Protein AF-A0AAD6FMH4-F1 (afdb_monomer_lite)

Secondary structure (DSSP, 8-state):
-HHHHHSSHHHHHHHHHHHHHTT-S-SSPPPP-SSTTHHHHHHHHHHHHTHHHHHHHHHTTT---GGGG-HHHHHHHHHHHHHHHHHHHHHHHHS-TT--HHHHHHHHHHHHHHHHHGGG-----------SS--S------

Sequence (142 aa):
IVNSIRAKALQHRLFKSLLDELDSVYGDLILHADVRWLSRGKVLQRFLDLLPEIISFLKSRNEEYEQLSDDTWLLDLGFLTDLTAKLNDLNRELQGKDRELGHMISAVEAFKGLLLDDAESPSLQDTGSLGLLQLRHCGPVA

Radius of gyration: 19.07 Å; chains: 1; bounding box: 44×45×44 Å

Foldseek 3Di:
DQCVQPVDPVSQVVLLVLCVVVVAPDSGQDDADDVHQLSVLVNLVVCLSCLVSVCVSCVVVVHDDVLSVDPVSVVVSVVVSVLSVLVNVLVVQVPDPPDDPVSNVVSVVVNVVVVVVVVPDPDPDDDDDPDPPPDPDDDDDD

pLDDT: mean 80.8, std 20.09, range [32.53, 97.75]

Structure (mmCIF, N/CA/C/O backbone):
data_AF-A0AAD6FMH4-F1
#
_entry.id   AF-A0AAD6FMH4-F1
#
loop_
_atom_site.group_PDB
_atom_site.id
_atom_site.type_symbol
_atom_site.label_atom_id
_atom_site.label_alt_id
_atom_site.label_comp_id
_atom_site.label_asym_id
_atom_site.label_entity_id
_atom_site.label_seq_id
_atom_site.pdbx_PDB_ins_code
_atom_site.Cartn_x
_atom_site.Cartn_y
_atom_site.Cartn_z
_atom_site.occupancy
_atom_site.B_iso_or_equiv
_atom_site.auth_seq_id
_atom_site.auth_comp_id
_atom_site.auth_asym_id
_atom_site.auth_atom_id
_atom_site.pdbx_PDB_model_num
ATOM 1 N N . ILE A 1 1 ? -1.418 -4.498 11.415 1.00 92.50 1 ILE A N 1
ATOM 2 C CA . ILE A 1 1 ? -2.736 -4.052 10.901 1.00 92.50 1 ILE A CA 1
ATOM 3 C C . ILE A 1 1 ? -3.280 -4.986 9.812 1.00 92.50 1 ILE A C 1
ATOM 5 O O . ILE A 1 1 ? -4.229 -5.701 10.091 1.00 92.50 1 ILE A O 1
ATOM 9 N N . VAL A 1 2 ? -2.677 -5.089 8.617 1.00 92.69 2 VAL A N 1
ATOM 10 C CA . VAL A 1 2 ? -3.226 -5.936 7.523 1.00 92.69 2 VAL A CA 1
ATOM 11 C C . VAL A 1 2 ? -3.526 -7.372 7.971 1.00 92.69 2 VAL A C 1
ATOM 13 O O . VAL A 1 2 ? -4.643 -7.848 7.798 1.00 92.69 2 VAL A O 1
ATOM 16 N N . ASN A 1 3 ? -2.576 -8.042 8.630 1.00 91.56 3 ASN A N 1
ATOM 17 C CA . ASN A 1 3 ? -2.784 -9.407 9.128 1.00 91.56 3 ASN A CA 1
ATOM 18 C C . ASN A 1 3 ? -3.889 -9.508 10.192 1.00 91.56 3 ASN A C 1
ATOM 20 O O . ASN A 1 3 ? -4.593 -10.511 10.216 1.00 91.56 3 ASN A O 1
ATOM 24 N N . SER A 1 4 ? -4.080 -8.505 11.060 1.00 92.12 4 SER A N 1
ATOM 25 C CA . SER A 1 4 ? -5.144 -8.564 12.078 1.00 92.12 4 SER A CA 1
ATOM 26 C C . SER A 1 4 ? -6.537 -8.447 11.460 1.00 92.12 4 SER A C 1
ATOM 28 O O . SER A 1 4 ? -7.477 -9.041 11.987 1.00 92.12 4 SER A O 1
ATOM 30 N N . ILE A 1 5 ? -6.647 -7.752 10.324 1.00 93.81 5 ILE A N 1
ATOM 31 C CA . ILE A 1 5 ? -7.869 -7.649 9.521 1.00 93.81 5 ILE A CA 1
ATOM 32 C C . ILE A 1 5 ? -8.064 -8.918 8.676 1.00 93.81 5 ILE A C 1
ATOM 34 O O . ILE A 1 5 ? -9.118 -9.542 8.725 1.00 93.81 5 ILE A O 1
ATOM 38 N N . ARG A 1 6 ? -7.037 -9.342 7.931 1.00 91.88 6 ARG A N 1
ATOM 39 C CA . ARG A 1 6 ? -7.124 -10.409 6.918 1.00 91.88 6 ARG A CA 1
ATOM 40 C C . ARG A 1 6 ? -7.061 -11.833 7.466 1.00 91.88 6 ARG A C 1
ATOM 42 O O . ARG A 1 6 ? -7.661 -12.720 6.875 1.00 91.88 6 ARG A O 1
ATOM 49 N N . ALA A 1 7 ? -6.336 -12.086 8.557 1.00 86.50 7 ALA A N 1
ATOM 50 C CA . ALA A 1 7 ? -6.164 -13.449 9.077 1.00 86.50 7 ALA A CA 1
ATOM 51 C C . ALA A 1 7 ? -7.363 -13.936 9.910 1.00 86.50 7 ALA A C 1
ATOM 53 O O . ALA A 1 7 ? -7.508 -15.133 10.146 1.00 86.50 7 ALA A O 1
ATOM 54 N N . LYS A 1 8 ? -8.228 -13.023 10.372 1.00 90.56 8 LYS A N 1
ATOM 55 C CA . LYS A 1 8 ? -9.406 -13.344 11.186 1.00 90.56 8 LYS A CA 1
ATOM 56 C C . LYS A 1 8 ? -10.665 -13.242 10.326 1.00 90.56 8 LYS A C 1
ATOM 58 O O . LYS A 1 8 ? -11.039 -12.145 9.931 1.00 90.56 8 LYS A O 1
ATOM 63 N N . ALA A 1 9 ? -11.359 -14.360 10.100 1.00 94.44 9 ALA A N 1
ATOM 64 C CA . ALA A 1 9 ? -12.498 -14.436 9.174 1.00 94.44 9 ALA A CA 1
ATOM 65 C C . ALA A 1 9 ? -13.602 -13.393 9.440 1.00 94.44 9 ALA A C 1
ATOM 67 O O . ALA A 1 9 ? -14.099 -12.772 8.505 1.00 94.44 9 ALA A O 1
ATOM 68 N N . LEU A 1 10 ? -13.967 -13.168 10.709 1.00 96.12 10 LEU A N 1
ATOM 69 C CA . LEU A 1 10 ? -14.955 -12.144 11.063 1.00 96.12 10 LEU A CA 1
ATOM 70 C C . LEU A 1 10 ? -14.459 -10.733 10.720 1.00 96.12 10 LEU A C 1
ATOM 72 O O . LEU A 1 10 ? -15.193 -9.965 10.114 1.00 96.12 10 LEU A O 1
ATOM 76 N N . GLN A 1 11 ? -13.212 -10.413 11.072 1.00 96.25 11 GLN A N 1
ATOM 77 C CA . GLN A 1 11 ? -12.632 -9.090 10.821 1.00 96.25 11 GLN A CA 1
ATOM 78 C C . GLN A 1 11 ? -12.523 -8.813 9.327 1.00 96.25 11 GLN A C 1
ATOM 80 O O . GLN A 1 11 ? -12.866 -7.729 8.874 1.00 96.25 11 GLN A O 1
ATOM 85 N N . HIS A 1 12 ? -12.124 -9.822 8.556 1.00 96.00 12 HIS A N 1
ATOM 86 C CA . HIS A 1 12 ? -12.042 -9.728 7.109 1.00 96.00 12 HIS A CA 1
ATOM 87 C C . HIS A 1 12 ? -13.413 -9.449 6.487 1.00 96.00 12 HIS A C 1
ATOM 89 O O . HIS A 1 12 ? -13.534 -8.533 5.679 1.00 96.00 12 HIS A O 1
ATOM 95 N N . ARG A 1 13 ? -14.459 -10.176 6.903 1.00 97.31 13 ARG A N 1
ATOM 96 C CA . ARG A 1 13 ? -15.830 -9.941 6.425 1.00 97.31 13 ARG A CA 1
ATOM 97 C C . ARG A 1 13 ? -16.339 -8.545 6.772 1.00 97.31 13 ARG A C 1
ATOM 99 O O . ARG A 1 13 ? -16.881 -7.888 5.895 1.00 97.31 13 ARG A O 1
ATOM 106 N N . LEU A 1 14 ? -16.151 -8.104 8.016 1.00 97.75 14 LEU A N 1
ATOM 107 C CA . LEU A 1 14 ? -16.582 -6.773 8.453 1.00 97.75 14 LEU A CA 1
ATOM 108 C C . LEU A 1 14 ? -15.853 -5.668 7.688 1.00 97.75 14 LEU A C 1
ATOM 110 O O . LEU A 1 14 ? -16.487 -4.719 7.245 1.00 97.75 14 LEU A O 1
ATOM 114 N N . PHE A 1 15 ? -14.543 -5.816 7.487 1.00 97.62 15 PHE A N 1
ATOM 115 C CA . PHE A 1 15 ? -13.771 -4.853 6.714 1.00 97.62 15 PHE A CA 1
ATOM 116 C C . PHE A 1 15 ? -14.243 -4.793 5.261 1.00 97.62 15 PHE A C 1
ATOM 118 O O . PHE A 1 15 ? -14.452 -3.708 4.744 1.00 97.62 15 PHE A O 1
ATOM 125 N N . LYS A 1 16 ? -14.488 -5.940 4.614 1.00 97.44 16 LYS A N 1
ATOM 126 C CA . LYS A 1 16 ? -15.052 -5.960 3.257 1.00 97.44 16 LYS A CA 1
ATOM 127 C C . LYS A 1 16 ? -16.404 -5.256 3.169 1.00 97.44 16 LYS A C 1
ATOM 129 O O . LYS A 1 16 ? -16.605 -4.478 2.252 1.00 97.44 16 LYS A O 1
ATOM 134 N N . SER A 1 17 ? -17.297 -5.495 4.129 1.00 97.31 17 SER A N 1
ATOM 135 C CA . SER A 1 17 ? -18.586 -4.799 4.168 1.00 97.31 17 SER A CA 1
ATOM 136 C C . SER A 1 17 ? -18.427 -3.285 4.312 1.00 97.31 17 SER A C 1
ATOM 138 O O . SER A 1 17 ? -19.171 -2.555 3.674 1.00 97.31 17 SER A O 1
ATOM 140 N N . LEU A 1 18 ? -17.440 -2.820 5.088 1.00 97.31 18 LEU A N 1
ATOM 141 C CA . LEU A 1 18 ? -17.113 -1.394 5.177 1.00 97.31 18 LEU A CA 1
ATOM 142 C C . LEU A 1 18 ? -16.612 -0.839 3.833 1.00 97.31 18 LEU A C 1
ATOM 144 O O . LEU A 1 18 ? -17.034 0.237 3.434 1.00 97.31 18 LEU A O 1
ATOM 148 N N . LEU A 1 19 ? -15.734 -1.565 3.132 1.00 97.50 19 LEU A N 1
ATOM 149 C CA . LEU A 1 19 ? -15.243 -1.147 1.810 1.00 97.50 19 LEU A CA 1
ATOM 150 C C . LEU A 1 19 ? -16.381 -1.040 0.787 1.00 97.50 19 LEU A C 1
ATOM 152 O O . LEU A 1 19 ? -16.412 -0.098 0.002 1.00 97.50 19 LEU A O 1
ATOM 156 N N . ASP A 1 20 ? -17.314 -1.995 0.809 1.00 96.75 20 ASP A N 1
ATOM 157 C CA . ASP A 1 20 ? -18.482 -1.992 -0.074 1.00 96.75 20 ASP A CA 1
ATOM 158 C C . ASP A 1 20 ? -19.434 -0.822 0.260 1.00 96.75 20 ASP A C 1
ATOM 160 O O . ASP A 1 20 ? -20.001 -0.211 -0.641 1.00 96.75 20 ASP A O 1
ATOM 164 N N . GLU A 1 21 ? -19.604 -0.486 1.545 1.00 96.50 21 GLU A N 1
ATOM 165 C CA . GLU A 1 21 ? -20.432 0.643 2.001 1.00 96.50 21 GLU A CA 1
ATOM 166 C C . GLU A 1 21 ? -19.844 2.004 1.602 1.00 96.50 21 GLU A C 1
ATOM 168 O O . GLU A 1 21 ? -20.588 2.924 1.263 1.00 96.50 21 GLU A O 1
ATOM 173 N N . LEU A 1 22 ? -1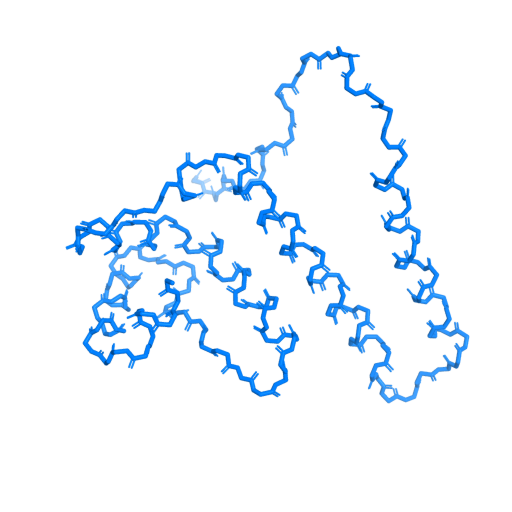8.516 2.129 1.632 1.00 94.75 22 LEU A N 1
ATOM 174 C CA . LEU A 1 22 ? -17.802 3.363 1.305 1.00 94.75 22 LEU A CA 1
ATOM 175 C C . LEU A 1 22 ? -17.482 3.517 -0.191 1.00 94.75 22 LEU A C 1
ATOM 177 O O . LEU A 1 22 ? -16.865 4.514 -0.560 1.00 94.75 22 LEU A O 1
ATOM 181 N N . ASP A 1 23 ? -17.890 2.561 -1.034 1.00 94.25 23 ASP A N 1
ATOM 182 C CA . ASP A 1 23 ? -17.526 2.487 -2.460 1.00 94.25 23 ASP A CA 1
ATOM 183 C C . ASP A 1 23 ? -16.005 2.634 -2.675 1.00 94.25 23 ASP A C 1
ATOM 185 O O . ASP A 1 23 ? -15.515 3.397 -3.511 1.00 94.25 23 ASP A O 1
ATOM 189 N N . SER A 1 24 ? -15.232 1.931 -1.842 1.00 94.81 24 SER A N 1
ATOM 190 C CA . SER A 1 24 ? -13.775 2.033 -1.816 1.00 94.81 24 SER A CA 1
ATOM 191 C C . SER A 1 24 ? -13.132 1.576 -3.125 1.00 94.81 24 SER A C 1
ATOM 193 O O . SER A 1 24 ? -13.581 0.642 -3.791 1.00 94.81 24 SER A O 1
ATOM 195 N N . VAL A 1 25 ? -11.961 2.148 -3.428 1.00 92.19 25 VAL A N 1
ATOM 196 C CA . VAL A 1 25 ? -11.175 1.840 -4.642 1.00 92.19 25 VAL A CA 1
ATOM 197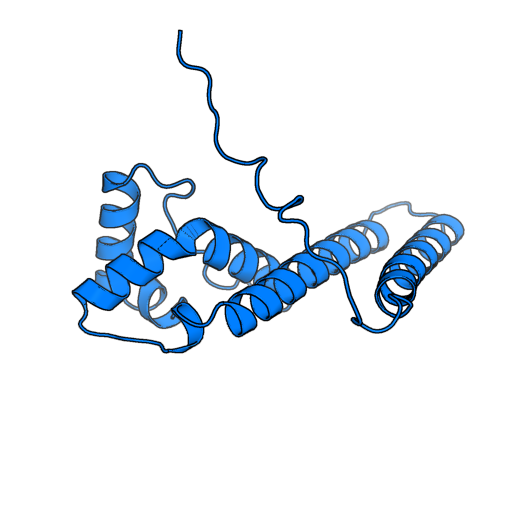 C C . VAL A 1 25 ? -10.864 0.342 -4.787 1.00 92.19 25 VAL A C 1
ATOM 199 O O . VAL A 1 25 ? -10.737 -0.177 -5.898 1.00 92.19 25 VAL A O 1
ATOM 202 N N . TYR A 1 26 ? -10.744 -0.374 -3.668 1.00 93.06 26 TYR A N 1
ATOM 203 C CA . TYR A 1 26 ? -10.594 -1.824 -3.653 1.00 93.06 26 TYR A CA 1
ATOM 204 C C . TYR A 1 26 ? -11.619 -2.458 -2.722 1.00 93.06 26 TYR A C 1
ATOM 206 O O . TYR A 1 26 ? -11.786 -2.010 -1.597 1.00 93.06 26 TYR A O 1
ATOM 214 N N . GLY A 1 27 ? -12.181 -3.596 -3.135 1.00 93.69 27 GLY A N 1
ATOM 215 C CA . GLY A 1 27 ? -13.076 -4.398 -2.290 1.00 93.69 27 GLY A CA 1
ATOM 216 C C . GLY A 1 27 ? -12.369 -5.341 -1.305 1.00 93.69 27 GLY A C 1
ATOM 217 O O . GLY A 1 27 ? -13.022 -6.186 -0.693 1.00 93.69 27 GLY A O 1
ATOM 218 N N . ASP A 1 28 ? -11.033 -5.303 -1.193 1.00 93.88 28 ASP A N 1
ATOM 219 C CA . ASP A 1 28 ? -10.297 -6.127 -0.223 1.00 93.88 28 ASP A CA 1
ATOM 220 C C . ASP A 1 28 ? -8.831 -5.703 -0.031 1.00 93.88 28 ASP A C 1
ATOM 222 O O . ASP A 1 28 ? -8.173 -5.229 -0.961 1.00 93.88 28 ASP A O 1
ATOM 226 N N . LEU A 1 29 ? -8.268 -6.018 1.139 1.00 92.56 29 LEU A N 1
ATOM 227 C CA . LEU A 1 29 ? -6.825 -5.978 1.382 1.00 92.56 29 LEU A CA 1
ATOM 228 C C . LEU A 1 29 ? -6.123 -7.195 0.769 1.00 92.56 29 LEU A C 1
ATOM 230 O O . LEU A 1 29 ? -6.649 -8.309 0.734 1.00 92.56 29 LEU A O 1
ATOM 234 N N . ILE A 1 30 ? -4.874 -7.006 0.345 1.00 88.94 30 ILE A N 1
ATOM 235 C CA . ILE A 1 30 ? -4.012 -8.119 -0.066 1.00 88.94 30 ILE A CA 1
ATOM 236 C C . ILE A 1 30 ? -3.401 -8.748 1.187 1.00 88.94 30 ILE A C 1
ATOM 238 O O . ILE A 1 30 ? -2.804 -8.058 2.011 1.00 88.94 30 ILE A O 1
ATOM 242 N N . LEU A 1 31 ? -3.508 -10.072 1.308 1.00 81.50 31 LEU A N 1
ATOM 243 C CA . LEU A 1 31 ? -2.635 -10.851 2.186 1.00 81.50 31 LEU A CA 1
ATOM 244 C C . LEU A 1 31 ? -1.435 -11.326 1.360 1.00 81.50 31 LEU A C 1
ATOM 246 O O . LEU A 1 31 ? -1.600 -11.655 0.186 1.00 81.50 31 LEU A O 1
ATOM 250 N N . HIS A 1 32 ? -0.239 -11.330 1.947 1.00 69.56 32 HIS A N 1
ATOM 251 C CA . HIS A 1 32 ? 0.990 -11.703 1.243 1.00 69.56 32 HIS A CA 1
ATOM 252 C C . HIS A 1 32 ? 0.851 -13.030 0.472 1.00 69.56 32 HIS A C 1
ATOM 254 O O . HIS A 1 32 ? 0.339 -14.008 1.009 1.00 69.56 32 HIS A O 1
ATOM 260 N N . ALA A 1 33 ? 1.359 -13.057 -0.763 1.00 53.81 33 ALA A N 1
ATOM 261 C CA . ALA A 1 33 ? 1.578 -14.272 -1.549 1.00 53.81 33 ALA A CA 1
ATOM 262 C C . ALA A 1 33 ? 3.088 -14.514 -1.735 1.00 53.81 33 ALA A C 1
ATOM 264 O O . ALA A 1 33 ? 3.883 -13.568 -1.682 1.00 53.81 33 ALA A O 1
ATOM 265 N N . ASP A 1 34 ? 3.472 -15.771 -1.957 1.00 47.78 34 ASP A N 1
ATOM 266 C CA . ASP A 1 34 ? 4.813 -16.340 -1.722 1.00 47.78 34 ASP A CA 1
ATOM 267 C C . ASP A 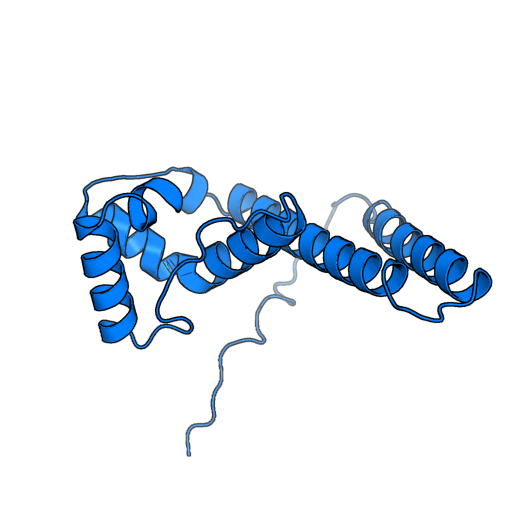1 34 ? 5.984 -15.833 -2.593 1.00 47.78 34 ASP A C 1
ATOM 269 O O . ASP A 1 34 ? 7.107 -16.320 -2.464 1.00 47.78 34 ASP A O 1
ATOM 273 N N . VAL A 1 35 ? 5.813 -14.774 -3.391 1.00 53.72 35 VAL A N 1
ATOM 274 C CA . VAL A 1 35 ? 6.949 -14.021 -3.961 1.00 53.72 35 VAL A CA 1
ATOM 275 C C . VAL A 1 35 ? 7.306 -12.885 -3.001 1.00 53.72 35 VAL A C 1
ATOM 277 O O . VAL A 1 35 ? 6.835 -11.752 -3.115 1.00 53.72 35 VAL A O 1
ATOM 280 N N . ARG A 1 36 ? 8.095 -13.251 -1.984 1.00 66.75 36 ARG A N 1
ATOM 281 C CA . ARG A 1 36 ? 8.147 -12.642 -0.641 1.00 66.75 36 ARG A CA 1
ATOM 282 C C . ARG A 1 36 ? 8.407 -11.132 -0.549 1.00 66.75 36 ARG A C 1
ATOM 284 O O . ARG A 1 36 ? 8.051 -10.570 0.482 1.00 66.75 36 ARG A O 1
ATOM 291 N N . TRP A 1 37 ? 8.999 -10.470 -1.543 1.00 70.50 37 TRP A N 1
ATOM 292 C CA . TRP A 1 37 ? 9.257 -9.021 -1.483 1.00 70.50 37 TRP A CA 1
ATOM 293 C C . TRP A 1 37 ? 8.402 -8.207 -2.469 1.00 70.50 37 TRP A C 1
ATOM 295 O O . TRP A 1 37 ? 7.855 -7.179 -2.079 1.00 70.50 37 TRP A O 1
ATOM 305 N N . LEU A 1 38 ? 8.157 -8.710 -3.685 1.00 68.25 38 LEU A N 1
ATOM 306 C CA . LEU A 1 38 ? 7.253 -8.074 -4.659 1.00 68.25 38 LEU A CA 1
ATOM 307 C C . LEU A 1 38 ? 5.811 -7.999 -4.155 1.00 68.25 38 LEU A C 1
ATOM 309 O O . LEU A 1 38 ? 5.102 -7.019 -4.384 1.00 68.25 38 LEU A O 1
ATOM 313 N N . SER A 1 39 ? 5.364 -9.034 -3.440 1.00 77.44 39 SER A N 1
ATOM 314 C CA . SER A 1 39 ? 4.035 -9.028 -2.835 1.00 77.44 39 SER A CA 1
ATOM 315 C C . SER A 1 39 ? 3.927 -8.027 -1.686 1.00 77.44 39 SER A C 1
ATOM 317 O O . SER A 1 39 ? 2.828 -7.557 -1.406 1.00 77.44 39 SER A O 1
ATOM 319 N N . ARG A 1 40 ? 5.044 -7.656 -1.045 1.00 81.75 40 ARG A N 1
ATOM 320 C CA . ARG A 1 40 ? 5.057 -6.648 0.025 1.00 81.75 40 ARG A CA 1
ATOM 321 C C . ARG A 1 40 ? 4.834 -5.245 -0.521 1.00 81.75 40 ARG A C 1
ATOM 323 O O . ARG A 1 40 ? 4.003 -4.552 0.044 1.00 81.75 40 ARG A O 1
ATOM 330 N N . GLY A 1 41 ? 5.461 -4.873 -1.640 1.00 88.06 41 GLY A N 1
ATOM 331 C CA . GLY A 1 41 ? 5.219 -3.568 -2.275 1.00 88.06 41 GLY A CA 1
ATOM 332 C C . GLY A 1 41 ? 3.747 -3.362 -2.654 1.00 88.06 41 GLY A C 1
ATOM 333 O O . GLY A 1 41 ? 3.150 -2.340 -2.337 1.00 88.06 41 GLY A O 1
ATOM 334 N N . LYS A 1 42 ? 3.095 -4.393 -3.211 1.00 88.19 42 LYS A N 1
ATOM 335 C CA . LYS A 1 42 ? 1.650 -4.341 -3.516 1.00 88.19 42 LYS A CA 1
ATOM 336 C C . LYS A 1 42 ? 0.767 -4.216 -2.272 1.00 88.19 42 LYS A C 1
ATOM 338 O O . LYS A 1 42 ? -0.291 -3.596 -2.338 1.00 88.19 42 LYS A O 1
ATOM 343 N N . VAL A 1 43 ? 1.173 -4.830 -1.159 1.00 91.00 43 VAL A N 1
ATOM 344 C CA . VAL A 1 43 ? 0.472 -4.689 0.125 1.00 91.00 43 VAL A CA 1
ATOM 345 C C . VAL A 1 43 ? 0.624 -3.270 0.663 1.00 91.00 43 VAL A C 1
ATOM 347 O O . VAL A 1 43 ? -0.369 -2.724 1.125 1.00 91.00 43 VAL A O 1
ATOM 350 N N . LEU A 1 44 ? 1.817 -2.672 0.570 1.00 92.56 44 LEU A N 1
ATOM 351 C CA . LEU A 1 44 ? 2.056 -1.285 0.983 1.00 92.56 44 LEU A CA 1
ATOM 352 C C . LEU A 1 44 ? 1.210 -0.305 0.166 1.00 92.56 44 LEU A C 1
ATOM 354 O O . LEU A 1 44 ? 0.473 0.482 0.751 1.00 92.56 44 LEU A O 1
ATOM 358 N N . GLN A 1 45 ? 1.209 -0.442 -1.165 1.00 93.38 45 GLN A N 1
ATOM 359 C CA . GLN A 1 45 ? 0.376 0.394 -2.033 1.00 93.38 45 GLN A CA 1
ATOM 360 C C . GLN A 1 45 ? -1.101 0.293 -1.657 1.00 93.38 45 GLN A C 1
ATOM 362 O O . GLN A 1 45 ? -1.757 1.303 -1.435 1.00 93.38 45 GLN A O 1
ATOM 367 N N . ARG A 1 46 ? -1.626 -0.931 -1.512 1.00 94.50 46 ARG A N 1
ATOM 368 C CA . ARG A 1 46 ? -3.038 -1.110 -1.152 1.00 94.50 46 ARG A CA 1
ATOM 369 C C . ARG A 1 46 ? -3.362 -0.629 0.259 1.00 94.50 46 ARG A C 1
ATOM 371 O O . ARG A 1 46 ? -4.495 -0.248 0.520 1.00 94.50 46 ARG A O 1
ATOM 378 N N . PHE A 1 47 ? -2.397 -0.694 1.169 1.00 95.31 47 PHE A N 1
ATOM 379 C CA . PHE A 1 47 ? -2.553 -0.169 2.516 1.00 95.31 47 PHE A CA 1
ATOM 380 C C . PHE A 1 47 ? -2.693 1.356 2.498 1.00 95.31 47 PHE A C 1
ATOM 382 O O . PHE A 1 47 ? -3.585 1.866 3.163 1.00 95.31 47 PHE A O 1
ATOM 389 N N . LEU A 1 48 ? -1.863 2.061 1.721 1.00 95.25 48 LEU A N 1
ATOM 390 C CA . LEU A 1 48 ? -1.964 3.514 1.557 1.00 95.25 48 LEU A CA 1
ATOM 391 C C . LEU A 1 48 ? -3.250 3.925 0.836 1.00 95.25 48 LEU A C 1
ATOM 393 O O . LEU A 1 48 ? -3.937 4.833 1.292 1.00 95.25 48 LEU A O 1
ATOM 397 N N . ASP A 1 49 ? -3.614 3.222 -0.238 1.00 95.31 49 ASP A N 1
ATOM 398 C CA . ASP A 1 49 ? -4.826 3.525 -1.005 1.00 95.31 49 ASP A CA 1
ATOM 399 C C . ASP A 1 49 ? -6.118 3.345 -0.178 1.00 95.31 49 ASP A C 1
ATOM 401 O O . ASP A 1 49 ? -7.120 3.985 -0.476 1.00 95.31 49 ASP A O 1
ATOM 405 N N . LEU A 1 50 ? -6.098 2.470 0.839 1.00 96.75 50 LEU A N 1
ATOM 406 C CA . LEU A 1 50 ? -7.214 2.209 1.763 1.00 96.75 50 LEU A CA 1
ATOM 407 C C . LEU A 1 50 ? -6.974 2.792 3.166 1.00 96.75 50 LEU A C 1
ATOM 409 O O . LEU A 1 50 ? -7.592 2.356 4.143 1.00 96.75 50 LEU A O 1
ATOM 413 N N . LEU A 1 51 ? -6.016 3.709 3.316 1.00 96.25 51 LEU A N 1
ATOM 414 C CA . LEU A 1 51 ? -5.629 4.241 4.622 1.00 96.25 51 LEU A CA 1
ATOM 415 C C . LEU A 1 51 ? -6.823 4.849 5.391 1.00 96.25 51 LEU A C 1
ATOM 417 O O . LEU A 1 51 ? -6.962 4.524 6.576 1.00 96.25 51 LEU A O 1
ATOM 421 N N . PRO A 1 52 ? -7.722 5.648 4.773 1.00 95.62 52 PRO A N 1
ATOM 422 C CA . PRO A 1 52 ? -8.893 6.193 5.464 1.00 95.62 52 PRO A CA 1
ATOM 423 C C . PRO A 1 52 ? -9.823 5.109 6.025 1.00 95.62 52 PRO A C 1
ATOM 425 O O . PRO A 1 52 ? -10.249 5.181 7.182 1.00 95.62 52 PRO A O 1
ATOM 428 N N . GLU A 1 53 ? -10.107 4.071 5.242 1.00 97.06 53 GLU A N 1
ATOM 429 C CA . GLU A 1 53 ? -10.983 2.965 5.627 1.00 97.06 53 GLU A CA 1
ATOM 430 C C . GLU A 1 53 ? -10.347 2.098 6.707 1.00 97.06 53 GLU A C 1
ATOM 432 O O . GLU A 1 53 ? -11.023 1.668 7.643 1.00 97.06 53 GLU A O 1
ATOM 437 N N . ILE A 1 54 ? -9.033 1.878 6.628 1.00 96.94 54 ILE A N 1
ATOM 438 C CA . ILE A 1 54 ? -8.273 1.184 7.667 1.00 96.94 54 ILE A CA 1
ATOM 439 C C . ILE A 1 54 ? -8.342 1.962 8.980 1.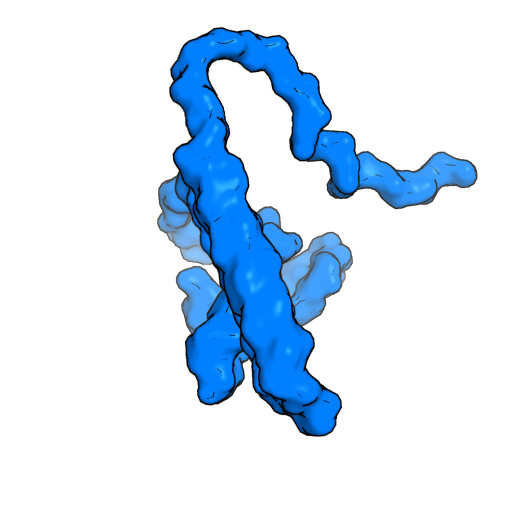00 96.94 54 ILE A C 1
ATOM 441 O O . ILE A 1 54 ? -8.644 1.366 10.012 1.00 96.94 54 ILE A O 1
ATOM 445 N N . ILE A 1 55 ? -8.108 3.277 8.960 1.00 96.50 55 ILE A N 1
ATOM 446 C CA . ILE A 1 55 ? -8.199 4.119 10.160 1.00 96.50 55 ILE A CA 1
ATOM 447 C C . ILE A 1 55 ? -9.615 4.057 10.746 1.00 96.50 55 ILE A C 1
ATOM 449 O O . ILE A 1 55 ? -9.770 3.855 11.952 1.00 96.50 55 ILE A O 1
ATOM 453 N N . SER A 1 56 ? -10.647 4.175 9.906 1.00 95.56 56 SER A N 1
ATOM 454 C CA . SER A 1 56 ? -12.051 4.066 10.323 1.00 95.56 56 SER A CA 1
ATOM 455 C C . SER A 1 56 ? -12.353 2.714 10.987 1.00 95.56 56 SER A C 1
ATOM 457 O O . SER A 1 56 ? -12.901 2.654 12.091 1.00 95.56 56 SER A O 1
ATOM 459 N N . PHE A 1 57 ? -11.902 1.617 10.375 1.00 96.88 57 PHE A N 1
ATOM 460 C CA . PHE A 1 57 ? -12.109 0.264 10.888 1.00 96.88 57 PHE A CA 1
ATOM 461 C C . PHE A 1 57 ? -11.370 -0.017 12.203 1.00 96.88 57 PHE A C 1
ATOM 463 O O . PHE A 1 57 ? -11.843 -0.777 13.049 1.00 96.88 57 PHE A O 1
ATOM 470 N N . LEU A 1 58 ? -10.186 0.565 12.399 1.00 96.94 58 LEU A N 1
ATOM 471 C CA . LEU A 1 58 ? -9.445 0.422 13.654 1.00 96.94 58 LEU A CA 1
ATOM 472 C C . LEU A 1 58 ? -10.114 1.221 14.778 1.00 96.94 58 LEU A C 1
ATOM 474 O O . LEU A 1 58 ? -10.292 0.687 15.874 1.00 96.94 58 LEU A O 1
ATOM 478 N N . LYS A 1 59 ? -10.617 2.426 14.479 1.00 95.56 59 LYS A N 1
ATOM 479 C CA . LYS A 1 59 ? -11.423 3.219 15.420 1.00 95.56 59 LYS A CA 1
ATOM 480 C C . LYS A 1 59 ? -12.681 2.476 15.868 1.00 95.56 59 LYS A C 1
ATOM 482 O O . LYS A 1 59 ? -12.962 2.440 17.062 1.00 95.56 59 LYS A O 1
ATOM 487 N N . SER A 1 60 ? -13.393 1.795 14.962 1.00 95.31 60 SER A N 1
ATOM 488 C CA . SER A 1 60 ? -14.571 0.987 15.335 1.00 95.31 60 SER A CA 1
ATOM 489 C C . SER A 1 60 ? -14.234 -0.212 16.235 1.00 95.31 60 SER A C 1
ATOM 491 O O . SER A 1 60 ? -15.121 -0.799 16.850 1.00 95.31 60 SER A O 1
ATOM 493 N N . ARG A 1 61 ? -12.954 -0.594 16.308 1.00 94.62 61 ARG A N 1
ATOM 494 C CA . ARG A 1 61 ? -12.415 -1.640 17.190 1.00 94.62 61 ARG A CA 1
ATOM 495 C C . ARG A 1 61 ? -11.744 -1.077 18.443 1.00 94.62 61 ARG A C 1
ATOM 497 O O . ARG A 1 61 ? -11.203 -1.859 19.220 1.00 94.62 61 ARG A O 1
ATOM 504 N N . ASN A 1 62 ? -11.784 0.242 18.636 1.00 95.50 62 ASN A N 1
ATOM 505 C CA . ASN A 1 62 ? -11.089 0.943 19.712 1.00 95.50 62 ASN A CA 1
ATOM 506 C C . ASN A 1 62 ? -9.570 0.654 19.717 1.00 95.50 62 ASN A C 1
ATOM 508 O O . ASN A 1 62 ? -8.950 0.522 20.773 1.00 95.50 62 ASN A O 1
ATOM 512 N N . GLU A 1 63 ? -8.988 0.504 18.523 1.00 95.25 63 GLU A N 1
ATOM 513 C CA . GLU A 1 63 ? -7.554 0.338 18.293 1.00 95.25 63 GLU A CA 1
ATOM 514 C C . GLU A 1 63 ? -6.993 1.624 17.682 1.00 95.25 63 GLU A C 1
ATOM 516 O O . GLU A 1 63 ? -7.463 2.079 16.639 1.00 95.25 63 GLU A O 1
ATOM 521 N N . GLU A 1 64 ? -5.959 2.184 18.305 1.00 91.38 64 GLU A N 1
ATOM 522 C CA . GLU A 1 64 ? -5.279 3.386 17.827 1.00 91.38 64 GLU A CA 1
ATOM 523 C C . GLU A 1 64 ? -3.801 3.098 17.568 1.00 91.38 64 GLU A C 1
ATOM 525 O O . GLU A 1 64 ? -3.155 2.331 18.284 1.00 91.38 64 GLU A O 1
ATOM 530 N N . TYR A 1 65 ? -3.282 3.711 16.508 1.00 94.50 65 TYR A N 1
ATOM 531 C CA . TYR A 1 65 ? -1.889 3.620 16.095 1.00 94.50 65 TYR A CA 1
ATOM 532 C C . TYR A 1 65 ? -1.411 5.037 15.806 1.00 94.50 65 TYR A C 1
ATOM 534 O O . TYR A 1 65 ? -1.857 5.641 14.832 1.00 94.50 65 TYR A O 1
ATOM 542 N N . GLU A 1 66 ? -0.515 5.557 16.643 1.00 94.12 66 GLU A N 1
ATOM 543 C CA . GLU A 1 66 ? 0.005 6.929 16.531 1.00 94.12 66 GLU A CA 1
ATOM 544 C C . GLU A 1 66 ? 0.612 7.198 15.148 1.00 94.12 66 GLU A C 1
ATOM 546 O O . GLU A 1 66 ? 0.406 8.263 14.578 1.00 94.12 66 GLU A O 1
ATOM 551 N N . GLN A 1 67 ? 1.252 6.186 14.555 1.00 95.06 67 GLN A N 1
ATOM 552 C CA . GLN A 1 67 ? 1.857 6.253 13.223 1.00 95.06 67 GLN A CA 1
ATOM 553 C C . GLN A 1 67 ? 0.859 6.599 12.112 1.00 95.06 67 GLN A C 1
ATOM 555 O O . GLN A 1 67 ? 1.239 7.190 11.110 1.00 95.06 67 GLN A O 1
ATOM 560 N N . LEU A 1 68 ? -0.417 6.226 12.263 1.00 94.88 68 LEU A N 1
ATOM 561 C CA . LEU A 1 68 ? -1.447 6.520 11.259 1.00 94.88 68 LEU A CA 1
ATOM 562 C C . LEU A 1 68 ? -1.974 7.960 11.349 1.00 94.88 68 LEU A C 1
ATOM 564 O O . LEU A 1 68 ? -2.797 8.350 10.524 1.00 94.88 68 LEU A O 1
ATOM 568 N N . SER A 1 69 ? -1.512 8.718 12.344 1.00 92.69 69 SER A N 1
ATOM 569 C CA . SER A 1 69 ? -1.794 10.142 12.540 1.00 92.69 69 SER A CA 1
ATOM 570 C C . SER A 1 69 ? -0.530 11.007 12.427 1.00 92.69 69 SER A C 1
ATOM 572 O O . SER A 1 69 ? -0.617 12.220 12.588 1.00 92.69 69 SER A O 1
ATOM 574 N N . ASP A 1 70 ? 0.638 10.395 12.205 1.00 96.50 70 ASP A N 1
ATOM 575 C CA . ASP A 1 70 ? 1.922 11.080 12.060 1.00 96.50 70 ASP A CA 1
ATOM 576 C C . ASP A 1 70 ? 2.240 11.269 10.574 1.00 96.50 70 ASP A C 1
ATOM 578 O O . ASP A 1 70 ? 2.611 10.325 9.872 1.00 96.50 70 ASP A O 1
ATOM 582 N N . ASP A 1 71 ? 2.117 12.509 10.105 1.00 94.94 71 ASP A N 1
ATOM 583 C CA . ASP A 1 71 ? 2.381 12.875 8.713 1.00 94.94 71 ASP A CA 1
ATOM 584 C C . ASP A 1 71 ? 3.812 12.535 8.275 1.00 94.94 71 ASP A C 1
ATOM 586 O O . ASP A 1 71 ? 4.018 12.128 7.134 1.00 94.94 71 ASP A O 1
ATOM 590 N N . THR A 1 72 ? 4.802 12.643 9.166 1.00 96.25 72 THR A N 1
ATOM 591 C CA . THR A 1 72 ? 6.199 12.314 8.832 1.00 96.25 72 THR A CA 1
ATOM 592 C C . THR A 1 72 ? 6.339 10.816 8.596 1.00 96.25 72 THR A C 1
ATOM 594 O O . THR A 1 72 ? 6.917 10.387 7.599 1.00 96.25 72 THR A O 1
ATOM 597 N N . TRP A 1 73 ? 5.735 10.007 9.466 1.00 96.56 73 TRP A N 1
ATOM 598 C CA . TRP A 1 73 ? 5.739 8.558 9.301 1.00 96.56 73 TRP A CA 1
ATOM 599 C C . TRP A 1 73 ? 4.983 8.116 8.040 1.00 96.56 73 TRP A C 1
ATOM 601 O O . TRP A 1 73 ? 5.415 7.199 7.337 1.00 96.56 73 TRP A O 1
ATOM 611 N N . LEU A 1 74 ? 3.862 8.771 7.723 1.00 95.44 74 LEU A N 1
ATOM 612 C CA . LEU A 1 74 ? 3.100 8.503 6.502 1.00 95.44 74 LEU A CA 1
ATOM 613 C C . LEU A 1 74 ? 3.878 8.890 5.238 1.00 95.44 74 LEU A C 1
ATOM 615 O O . LEU A 1 74 ? 3.800 8.165 4.244 1.00 95.44 74 LEU A O 1
ATOM 619 N N . LEU A 1 75 ? 4.658 9.974 5.278 1.00 94.88 75 LEU A N 1
ATOM 620 C CA . LEU A 1 75 ? 5.571 10.347 4.196 1.00 94.88 75 LEU A CA 1
ATOM 621 C C . LEU A 1 75 ? 6.663 9.291 3.997 1.00 94.88 75 LEU A C 1
ATOM 623 O O . LEU A 1 75 ? 6.865 8.844 2.868 1.00 94.88 75 LEU A O 1
ATOM 627 N N . ASP A 1 76 ? 7.298 8.823 5.074 1.00 95.38 76 ASP A N 1
ATOM 628 C CA . ASP A 1 76 ? 8.299 7.749 5.008 1.00 95.38 76 ASP A CA 1
ATOM 629 C C . ASP A 1 76 ? 7.703 6.448 4.444 1.00 95.38 76 ASP A C 1
ATOM 631 O O . ASP A 1 76 ? 8.324 5.754 3.630 1.00 95.38 76 ASP A O 1
ATOM 635 N N . LEU A 1 77 ? 6.470 6.112 4.839 1.00 93.81 77 LEU A N 1
ATOM 636 C CA . LEU A 1 77 ? 5.739 4.966 4.300 1.00 93.81 77 LEU A CA 1
ATOM 637 C C . LEU A 1 77 ? 5.425 5.140 2.805 1.00 93.81 77 LEU A C 1
ATOM 639 O O . LEU A 1 77 ? 5.539 4.175 2.043 1.00 93.81 77 LEU A O 1
ATOM 643 N N . GLY A 1 78 ? 5.035 6.346 2.388 1.00 94.12 78 GLY A N 1
ATOM 644 C CA . GLY A 1 78 ? 4.821 6.715 0.988 1.00 94.12 78 GLY A CA 1
ATOM 645 C C . GLY A 1 78 ? 6.087 6.520 0.162 1.00 94.12 78 GLY A C 1
ATOM 646 O O . GLY A 1 78 ? 6.081 5.746 -0.795 1.00 94.12 78 GLY A O 1
ATOM 647 N N . PHE A 1 79 ? 7.197 7.101 0.615 1.00 92.12 79 PHE A N 1
ATOM 648 C CA . PHE A 1 79 ? 8.509 6.944 -0.009 1.00 92.12 79 PHE A CA 1
ATOM 649 C C . PHE A 1 79 ? 8.917 5.471 -0.138 1.00 92.12 79 PHE A C 1
ATOM 651 O O . PHE A 1 79 ? 9.308 5.011 -1.213 1.00 92.12 79 PHE A O 1
ATOM 658 N N . LEU A 1 80 ? 8.771 4.688 0.936 1.00 91.81 80 LEU A N 1
ATOM 659 C CA . LEU A 1 80 ? 9.055 3.254 0.902 1.00 91.81 80 LEU A CA 1
ATOM 660 C C . LEU A 1 80 ? 8.175 2.527 -0.124 1.00 91.81 80 LEU A C 1
ATOM 662 O O . LEU A 1 80 ? 8.645 1.627 -0.825 1.00 91.81 80 LEU A O 1
ATOM 666 N N . THR A 1 81 ? 6.901 2.899 -0.216 1.00 92.19 81 THR A N 1
ATOM 667 C CA . THR A 1 81 ? 5.960 2.305 -1.168 1.00 92.19 81 THR A CA 1
ATOM 668 C C . THR A 1 81 ? 6.395 2.583 -2.604 1.00 92.19 81 THR A C 1
ATOM 670 O O . THR A 1 81 ? 6.542 1.632 -3.377 1.00 92.19 81 THR A O 1
ATOM 673 N N . ASP A 1 82 ? 6.711 3.836 -2.928 1.00 91.00 82 ASP A N 1
ATOM 674 C CA . ASP A 1 82 ? 7.188 4.242 -4.252 1.00 91.00 82 ASP A CA 1
ATOM 675 C C . ASP A 1 82 ? 8.497 3.538 -4.624 1.00 91.00 82 ASP A C 1
ATOM 677 O O . ASP A 1 82 ? 8.619 2.958 -5.709 1.00 91.00 82 ASP A O 1
ATOM 681 N N . LEU A 1 83 ? 9.451 3.474 -3.691 1.00 90.31 83 LEU A N 1
ATOM 682 C CA . LEU A 1 83 ? 10.707 2.755 -3.884 1.00 90.31 83 LEU A CA 1
ATOM 683 C C . LEU A 1 83 ? 10.470 1.267 -4.175 1.00 90.31 83 LEU A C 1
ATOM 685 O O . LEU A 1 83 ? 11.063 0.696 -5.095 1.00 90.31 83 LEU A O 1
ATOM 689 N N . THR A 1 84 ? 9.579 0.613 -3.423 1.00 89.31 84 THR A N 1
ATOM 690 C CA . THR A 1 84 ? 9.258 -0.800 -3.667 1.00 89.31 84 THR A CA 1
ATOM 691 C C . THR A 1 84 ? 8.538 -1.027 -4.995 1.00 89.31 84 THR A C 1
ATOM 693 O O . THR A 1 84 ? 8.743 -2.076 -5.615 1.00 89.31 84 THR A O 1
ATOM 696 N N . ALA A 1 85 ? 7.747 -0.061 -5.472 1.00 88.38 85 ALA A N 1
ATOM 697 C CA . ALA A 1 85 ? 7.142 -0.108 -6.798 1.00 88.38 85 ALA A CA 1
ATOM 698 C C . ALA A 1 85 ? 8.216 -0.045 -7.895 1.00 88.38 85 ALA A C 1
ATOM 700 O O . ALA A 1 85 ? 8.244 -0.916 -8.766 1.00 88.38 85 ALA A O 1
ATOM 701 N N . LYS A 1 86 ? 9.170 0.888 -7.787 1.00 88.94 86 LYS A N 1
ATOM 702 C CA . LYS A 1 86 ? 10.299 1.009 -8.726 1.00 88.94 86 LYS A CA 1
ATOM 703 C C . LYS A 1 86 ? 11.188 -0.231 -8.743 1.00 88.94 86 LYS A C 1
ATOM 705 O O . LYS A 1 86 ? 11.568 -0.703 -9.812 1.00 88.94 86 LYS A O 1
ATOM 710 N N . LEU A 1 87 ? 11.467 -0.817 -7.579 1.00 88.50 87 LEU A N 1
ATOM 711 C CA . LEU A 1 87 ? 12.191 -2.088 -7.494 1.00 88.50 87 LEU A CA 1
ATOM 712 C C . LEU A 1 87 ? 11.426 -3.229 -8.177 1.00 88.50 87 LEU A C 1
ATOM 714 O O . LEU A 1 87 ? 12.033 -4.063 -8.847 1.00 88.50 87 LEU A O 1
ATOM 718 N N . ASN A 1 88 ? 10.100 -3.286 -8.023 1.00 87.25 88 ASN A N 1
ATOM 719 C CA . ASN A 1 88 ? 9.273 -4.282 -8.702 1.00 87.25 88 ASN A CA 1
ATOM 720 C C . ASN A 1 88 ? 9.291 -4.091 -10.227 1.00 87.25 88 ASN A C 1
ATOM 722 O O . ASN A 1 88 ? 9.361 -5.088 -10.946 1.00 87.25 88 ASN A O 1
ATOM 726 N N . ASP A 1 89 ? 9.282 -2.851 -10.713 1.00 87.00 89 ASP A N 1
ATOM 727 C CA . ASP A 1 89 ? 9.411 -2.549 -12.141 1.00 87.00 89 ASP A CA 1
ATOM 728 C C . ASP A 1 89 ? 10.770 -3.006 -12.678 1.00 87.00 89 ASP A C 1
ATOM 730 O O . ASP A 1 89 ? 10.805 -3.820 -13.602 1.00 87.00 89 ASP A O 1
ATOM 734 N N . LEU A 1 90 ? 11.873 -2.625 -12.020 1.00 88.50 90 LEU A N 1
ATOM 735 C CA . LEU A 1 90 ? 13.214 -3.108 -12.367 1.00 88.50 90 LEU A CA 1
ATOM 736 C C . LEU A 1 90 ? 13.265 -4.641 -12.374 1.00 88.50 90 LEU A C 1
ATOM 738 O O . LEU A 1 90 ? 13.758 -5.258 -13.314 1.00 88.50 90 LEU A O 1
ATOM 742 N N . ASN A 1 91 ? 12.718 -5.291 -11.348 1.00 87.81 91 ASN A N 1
ATOM 743 C CA . ASN A 1 91 ? 12.717 -6.745 -11.275 1.00 87.81 91 ASN A CA 1
ATOM 744 C C . ASN A 1 91 ? 11.915 -7.388 -12.419 1.00 87.81 91 ASN A C 1
ATOM 746 O O . ASN A 1 91 ? 12.351 -8.396 -12.973 1.00 87.81 91 ASN A O 1
ATOM 750 N N . ARG A 1 92 ? 10.763 -6.823 -12.803 1.00 85.69 92 ARG A N 1
ATOM 751 C CA . ARG A 1 92 ? 10.019 -7.287 -13.986 1.00 85.69 92 ARG A CA 1
ATOM 752 C C . ARG A 1 92 ? 10.834 -7.101 -15.253 1.00 85.69 92 ARG A C 1
ATOM 754 O O . ARG A 1 92 ? 10.796 -7.968 -16.124 1.00 85.69 92 ARG A O 1
ATOM 761 N N . GLU A 1 93 ? 11.578 -6.004 -15.348 1.00 86.00 93 GLU A N 1
ATOM 762 C CA . GLU A 1 93 ? 12.431 -5.766 -16.495 1.00 86.00 93 GLU A CA 1
ATOM 763 C C . GLU A 1 93 ? 13.587 -6.758 -16.591 1.00 86.00 93 GLU A C 1
ATOM 765 O O . GLU A 1 93 ? 13.927 -7.171 -17.697 1.00 86.00 93 GLU A O 1
ATOM 770 N N . LEU A 1 94 ? 14.153 -7.184 -15.465 1.00 87.56 94 LEU A N 1
ATOM 771 C CA . LEU A 1 94 ? 15.246 -8.155 -15.431 1.00 87.56 94 LEU A CA 1
ATOM 772 C C . LEU A 1 94 ? 14.778 -9.607 -15.627 1.00 87.56 94 LEU A C 1
ATOM 774 O O . LEU A 1 94 ? 15.556 -10.433 -16.093 1.00 87.56 94 LEU A O 1
ATOM 778 N N . GLN A 1 95 ? 13.527 -9.935 -15.285 1.00 83.69 95 GLN A N 1
ATOM 779 C CA . GLN A 1 95 ? 12.980 -11.301 -15.367 1.00 83.69 95 GLN A CA 1
ATOM 780 C C . GLN A 1 95 ? 12.317 -11.650 -16.715 1.00 83.69 95 GLN A C 1
ATOM 782 O O . GLN A 1 95 ? 11.840 -12.774 -16.889 1.00 83.69 95 GLN A O 1
ATOM 787 N N . GLY A 1 96 ? 12.242 -10.712 -17.664 1.00 75.94 96 GLY A N 1
ATOM 788 C CA . GLY A 1 96 ? 11.661 -10.960 -18.987 1.00 75.94 96 GLY A CA 1
ATOM 789 C C . GLY A 1 96 ? 12.431 -12.025 -19.781 1.00 75.94 96 GLY A C 1
ATOM 790 O O . GLY A 1 96 ? 13.658 -12.072 -19.737 1.00 75.94 96 GLY A O 1
ATOM 791 N N . LYS A 1 97 ? 11.716 -12.871 -20.535 1.00 69.06 97 LYS A N 1
ATOM 792 C CA . LYS A 1 97 ? 12.348 -13.733 -21.550 1.00 69.06 97 LYS A CA 1
ATOM 793 C C . LYS A 1 97 ? 12.898 -12.852 -22.680 1.00 69.06 97 LYS A C 1
ATOM 795 O O . LYS A 1 97 ? 12.313 -11.811 -22.968 1.00 69.06 97 LYS A O 1
ATOM 800 N N . ASP A 1 98 ? 14.015 -13.263 -23.278 1.00 69.25 98 ASP A N 1
ATOM 801 C CA . ASP A 1 98 ? 14.638 -12.601 -24.437 1.00 69.25 98 ASP A CA 1
ATOM 802 C C . ASP A 1 98 ? 15.122 -11.158 -24.186 1.00 69.25 98 ASP A C 1
ATOM 804 O O . ASP A 1 98 ? 15.039 -10.289 -25.052 1.00 69.25 98 ASP A O 1
ATOM 808 N N . ARG A 1 99 ? 15.651 -10.881 -22.987 1.00 72.50 99 ARG A N 1
ATOM 809 C CA . ARG A 1 99 ? 16.355 -9.622 -22.701 1.00 72.50 99 ARG A CA 1
ATOM 810 C C . ARG A 1 99 ? 17.823 -9.733 -23.102 1.00 72.50 99 ARG A C 1
ATOM 812 O O . ARG A 1 99 ? 18.548 -10.581 -22.585 1.00 72.50 99 ARG A O 1
ATOM 819 N N . GLU A 1 100 ? 18.277 -8.846 -23.980 1.00 83.69 100 GLU A N 1
ATOM 820 C CA . GLU A 1 100 ? 19.707 -8.686 -24.238 1.00 83.69 100 GLU A CA 1
ATOM 821 C C . GLU A 1 100 ? 20.413 -8.125 -22.995 1.00 83.69 100 GLU A C 1
ATOM 823 O O . GLU A 1 100 ? 19.893 -7.238 -22.313 1.00 83.69 100 GLU A O 1
ATOM 828 N N . LEU A 1 101 ? 21.628 -8.610 -22.719 1.00 84.38 101 LEU A N 1
ATOM 829 C CA . LEU A 1 101 ? 22.420 -8.206 -21.552 1.00 84.38 101 LEU A CA 1
ATOM 830 C C . LEU A 1 101 ? 22.591 -6.679 -21.456 1.00 84.38 101 LEU A C 1
ATOM 832 O O . LEU A 1 101 ? 22.510 -6.123 -20.364 1.00 84.38 101 LEU A O 1
ATOM 836 N N . GLY A 1 102 ? 22.774 -6.001 -22.595 1.00 85.62 102 GLY A N 1
ATOM 837 C CA . GLY A 1 102 ? 22.901 -4.541 -22.647 1.00 85.62 102 GLY A CA 1
ATOM 838 C C . GLY A 1 102 ? 21.675 -3.820 -22.084 1.00 85.62 102 GLY A C 1
ATOM 839 O O . GLY A 1 102 ? 21.818 -2.920 -21.264 1.00 85.62 102 GLY A O 1
ATOM 840 N N . HIS A 1 103 ? 20.468 -4.281 -22.425 1.00 86.94 103 HIS A N 1
ATOM 841 C CA . HIS A 1 103 ? 19.224 -3.712 -21.904 1.00 86.94 103 HIS A CA 1
ATOM 842 C C . HIS A 1 103 ? 19.103 -3.890 -20.383 1.00 86.94 103 HIS A C 1
ATOM 844 O O . HIS A 1 103 ? 18.628 -2.998 -19.683 1.00 86.94 103 HIS A O 1
ATOM 850 N N . MET A 1 104 ? 19.541 -5.033 -19.849 1.00 88.31 104 MET A N 1
ATOM 851 C CA . MET A 1 104 ? 19.531 -5.277 -18.401 1.00 88.31 104 MET A CA 1
ATOM 852 C C . MET A 1 104 ? 20.496 -4.348 -17.656 1.00 88.31 104 MET A C 1
ATOM 854 O O . MET A 1 104 ? 20.156 -3.849 -16.586 1.00 88.31 104 MET A O 1
ATOM 858 N N . ILE A 1 105 ? 21.680 -4.098 -18.224 1.00 88.69 105 ILE A N 1
ATOM 859 C CA . ILE A 1 105 ? 22.661 -3.162 -17.659 1.00 88.69 105 ILE A CA 1
ATOM 860 C C . ILE A 1 105 ? 22.078 -1.747 -17.637 1.00 88.69 105 ILE A C 1
ATOM 862 O O . ILE A 1 105 ? 22.061 -1.123 -16.577 1.00 88.69 105 ILE A O 1
ATOM 866 N N . SER A 1 106 ? 21.513 -1.285 -18.756 1.00 89.94 106 SER A N 1
ATOM 867 C CA . SER A 1 106 ? 20.897 0.043 -18.839 1.00 89.94 106 SER A CA 1
ATOM 868 C C . SER A 1 106 ? 19.743 0.227 -17.849 1.00 89.94 106 SER A C 1
ATOM 870 O O . SER A 1 106 ? 19.643 1.279 -17.224 1.00 89.94 106 SER A O 1
ATOM 872 N N . ALA A 1 107 ? 18.902 -0.793 -17.642 1.00 89.44 107 ALA A N 1
ATOM 873 C CA . ALA A 1 107 ? 17.818 -0.740 -16.657 1.00 89.44 107 ALA A CA 1
ATOM 874 C C . ALA A 1 107 ? 18.340 -0.569 -15.217 1.00 89.44 107 ALA A C 1
ATOM 876 O O . ALA A 1 107 ? 17.810 0.225 -14.438 1.00 89.44 107 ALA A O 1
ATOM 877 N N . VAL A 1 108 ? 19.417 -1.279 -14.860 1.00 90.81 108 VAL A N 1
ATOM 878 C CA . VAL A 1 108 ? 20.059 -1.143 -13.542 1.00 90.81 108 VAL A CA 1
ATOM 879 C C . VAL A 1 108 ? 20.722 0.226 -13.382 1.00 90.81 108 VAL A C 1
ATOM 881 O O . VAL A 1 108 ? 20.644 0.813 -12.305 1.00 90.81 108 VAL A O 1
ATOM 884 N N . GLU A 1 109 ? 21.370 0.748 -14.423 1.00 90.38 109 GLU A N 1
ATOM 885 C CA . GLU A 1 109 ? 21.981 2.083 -14.407 1.00 90.38 109 GLU A CA 1
ATOM 886 C C . GLU A 1 109 ? 20.934 3.189 -14.254 1.00 90.38 109 GLU A C 1
ATOM 888 O O . GLU A 1 109 ? 21.106 4.070 -13.414 1.00 90.38 109 GLU A O 1
ATOM 893 N N . ALA A 1 110 ? 19.812 3.098 -14.972 1.00 88.62 110 ALA A N 1
ATOM 894 C CA . ALA A 1 110 ? 18.697 4.031 -14.833 1.00 88.62 110 ALA A CA 1
ATOM 895 C C . ALA A 1 110 ? 18.111 4.018 -13.411 1.00 88.62 110 ALA A C 1
ATOM 897 O O . ALA A 1 110 ? 17.872 5.071 -12.823 1.00 88.62 110 ALA A O 1
ATOM 898 N N . PHE A 1 111 ? 17.936 2.830 -12.821 1.00 88.81 111 PHE A N 1
ATOM 899 C CA . PHE A 1 111 ? 17.467 2.709 -11.441 1.00 88.81 111 PHE A CA 1
ATOM 900 C C . PHE A 1 111 ? 18.466 3.283 -10.422 1.00 88.81 111 PHE A C 1
ATOM 902 O O . PHE A 1 111 ? 18.057 3.892 -9.439 1.00 88.81 111 PHE A O 1
ATOM 909 N N . LYS A 1 112 ? 19.777 3.131 -10.650 1.00 88.12 112 LYS A N 1
ATOM 910 C CA . LYS A 1 112 ? 20.802 3.778 -9.813 1.00 88.12 112 LYS A CA 1
ATOM 911 C C . LYS A 1 112 ? 20.747 5.299 -9.917 1.00 88.12 112 LYS A C 1
ATOM 913 O O . LYS A 1 112 ? 20.883 5.947 -8.889 1.00 88.12 112 LYS A O 1
ATOM 918 N N . GLY A 1 113 ? 20.539 5.846 -11.116 1.00 86.94 113 GLY A N 1
ATOM 919 C CA . GLY A 1 113 ? 20.367 7.288 -11.318 1.00 86.94 113 GLY A CA 1
ATOM 920 C C . GLY A 1 113 ? 19.215 7.841 -10.482 1.00 86.94 113 GLY A C 1
ATOM 921 O O . GLY A 1 113 ? 19.421 8.768 -9.713 1.00 86.94 113 GLY A O 1
ATOM 922 N N . LEU A 1 114 ? 18.059 7.168 -10.511 1.00 83.06 114 LEU A N 1
ATOM 923 C CA . LEU A 1 114 ? 16.904 7.529 -9.681 1.00 83.06 114 LEU A CA 1
ATOM 924 C C . LEU A 1 114 ? 17.254 7.632 -8.184 1.00 83.06 114 LEU A C 1
ATOM 926 O O . LEU A 1 114 ? 16.835 8.567 -7.520 1.00 83.06 114 LEU A O 1
ATOM 930 N N . LEU A 1 115 ? 18.042 6.689 -7.657 1.00 79.38 115 LEU A N 1
ATOM 931 C CA . LEU A 1 115 ? 18.441 6.686 -6.244 1.00 79.38 115 LEU A CA 1
ATOM 932 C C . LEU A 1 115 ? 19.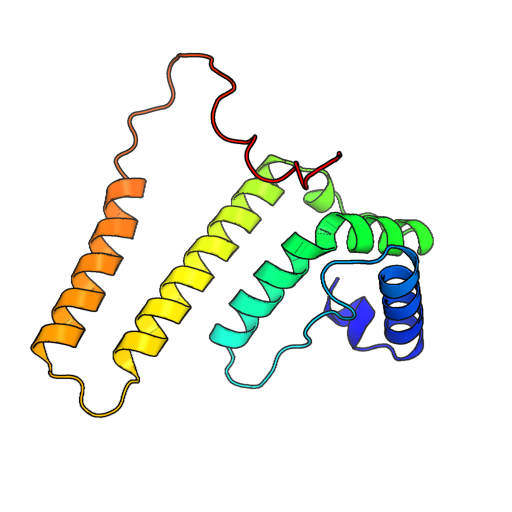465 7.768 -5.882 1.00 79.38 115 LEU A C 1
ATOM 934 O O . LEU A 1 115 ? 19.570 8.139 -4.715 1.00 79.38 115 LEU A O 1
ATOM 938 N N . LEU A 1 116 ? 20.279 8.196 -6.847 1.00 76.25 116 LEU A N 1
ATOM 939 C CA . LEU A 1 116 ? 21.349 9.166 -6.630 1.00 76.25 116 LEU A CA 1
ATOM 940 C C . LEU A 1 116 ? 20.855 10.602 -6.820 1.00 76.25 116 LEU A C 1
ATOM 942 O O . LEU A 1 116 ? 21.276 11.471 -6.063 1.00 76.25 116 LEU A O 1
ATOM 946 N N . ASP A 1 117 ? 19.914 10.829 -7.737 1.00 65.19 117 ASP A N 1
ATOM 947 C CA . ASP A 1 117 ? 19.288 12.139 -7.945 1.00 65.19 117 ASP A CA 1
ATOM 948 C C . ASP A 1 117 ? 18.463 12.572 -6.713 1.00 65.19 117 ASP A C 1
ATOM 950 O O . ASP A 1 117 ? 18.475 13.744 -6.334 1.00 65.19 117 ASP A O 1
ATOM 954 N N . ASP A 1 118 ? 17.830 11.625 -6.006 1.00 55.41 118 ASP A N 1
ATOM 955 C CA . ASP A 1 118 ? 17.122 11.895 -4.742 1.00 55.41 118 ASP A CA 1
ATOM 956 C C . ASP A 1 118 ? 18.079 12.207 -3.567 1.00 55.41 118 ASP A C 1
ATOM 958 O O . ASP A 1 118 ? 17.679 12.833 -2.582 1.00 55.41 118 ASP A O 1
ATOM 962 N N . ALA A 1 119 ? 19.354 11.805 -3.654 1.00 53.94 119 ALA A N 1
ATOM 963 C CA . ALA A 1 119 ? 20.362 12.022 -2.611 1.00 53.94 119 ALA A CA 1
ATOM 964 C C . ALA A 1 119 ? 21.090 13.379 -2.723 1.00 53.94 119 ALA A C 1
ATOM 966 O O . ALA A 1 119 ? 21.785 13.775 -1.785 1.00 53.94 119 ALA A O 1
ATOM 967 N N . GLU A 1 120 ? 20.916 14.100 -3.837 1.00 43.66 120 GLU A N 1
ATOM 968 C CA . GLU A 1 120 ? 21.551 15.398 -4.117 1.00 43.66 120 GLU A CA 1
ATOM 969 C C . GLU A 1 120 ? 20.593 16.599 -3.998 1.00 43.66 120 GLU A C 1
ATOM 971 O O . GLU A 1 120 ? 20.887 17.695 -4.477 1.00 43.66 120 GLU A O 1
ATOM 976 N N . SER A 1 121 ? 19.459 16.445 -3.304 1.00 40.72 121 SER A N 1
ATOM 977 C CA . SER A 1 121 ? 18.622 17.602 -2.966 1.00 40.72 121 SER A CA 1
ATOM 978 C C . SER A 1 121 ? 19.371 18.542 -2.001 1.00 40.72 121 SER A C 1
ATOM 980 O O . SER A 1 121 ? 19.782 18.105 -0.919 1.00 40.72 121 SER A O 1
ATOM 982 N N . PRO A 1 122 ? 19.564 19.832 -2.353 1.00 38.03 122 PRO A N 1
ATOM 983 C CA . PRO A 1 122 ? 20.270 20.782 -1.508 1.00 38.03 122 PRO A CA 1
ATOM 984 C C . PRO A 1 122 ? 19.528 20.947 -0.183 1.00 38.03 122 PRO A C 1
ATOM 986 O O . PRO A 1 122 ? 18.299 21.001 -0.148 1.00 38.03 122 PRO A O 1
ATOM 989 N N . SER A 1 123 ? 20.300 21.034 0.900 1.00 37.69 123 SER A N 1
ATOM 990 C CA . SER A 1 123 ? 19.854 21.331 2.262 1.00 37.69 123 SER A CA 1
ATOM 991 C C . SER A 1 123 ? 18.615 22.230 2.299 1.00 37.69 123 SER A C 1
ATOM 993 O O . SER A 1 123 ? 18.665 23.356 1.805 1.00 37.69 123 SER A O 1
ATOM 995 N N . LEU A 1 124 ? 17.545 21.745 2.936 1.00 43.16 124 LEU A N 1
ATOM 996 C CA . LEU A 1 124 ? 16.367 22.523 3.319 1.00 43.16 124 LEU A CA 1
ATOM 997 C C . LEU A 1 124 ? 16.790 23.709 4.198 1.00 43.16 124 LEU A C 1
ATOM 999 O O . LEU A 1 124 ? 16.833 23.627 5.424 1.00 43.16 124 LEU A O 1
ATOM 1003 N N . GLN A 1 125 ? 17.104 24.823 3.550 1.00 39.78 125 GLN A N 1
ATOM 1004 C CA . GLN A 1 125 ? 16.996 26.157 4.108 1.00 39.78 125 GLN A CA 1
ATOM 1005 C C . GLN A 1 125 ? 16.254 27.004 3.078 1.00 39.78 125 GLN A C 1
ATOM 1007 O O . GLN A 1 125 ? 16.793 27.356 2.037 1.00 39.78 125 GLN A O 1
ATOM 1012 N N . ASP A 1 126 ? 15.006 27.303 3.433 1.00 32.53 126 ASP A N 1
ATOM 1013 C CA . ASP A 1 126 ? 14.169 28.366 2.884 1.00 32.53 126 ASP A CA 1
ATOM 1014 C C . ASP A 1 126 ? 13.606 28.174 1.461 1.00 32.53 126 ASP A C 1
ATOM 1016 O O . ASP A 1 126 ? 14.276 28.350 0.449 1.00 32.53 126 ASP A O 1
ATOM 1020 N N . THR A 1 127 ? 12.309 27.872 1.368 1.00 34.03 127 THR A N 1
ATOM 1021 C CA . THR A 1 127 ? 11.293 28.826 0.878 1.00 34.03 127 THR A CA 1
ATOM 1022 C C . THR A 1 127 ? 9.928 28.145 0.784 1.00 34.03 127 THR A C 1
ATOM 1024 O O . THR A 1 127 ? 9.770 27.047 0.254 1.00 34.03 127 THR A O 1
ATOM 1027 N N . GLY A 1 128 ? 8.913 28.809 1.334 1.00 42.59 128 GLY A N 1
ATOM 1028 C CA . GLY A 1 128 ? 7.533 28.359 1.258 1.00 42.59 128 GLY A CA 1
ATOM 1029 C C . GLY A 1 128 ? 7.004 28.326 -0.175 1.00 42.59 128 GLY A C 1
ATOM 1030 O O . GLY A 1 128 ? 7.095 29.306 -0.909 1.00 42.59 128 GLY A O 1
ATOM 1031 N N . SER A 1 129 ? 6.371 27.215 -0.536 1.00 37.03 129 SER A N 1
ATOM 1032 C CA . SER A 1 129 ? 5.197 27.182 -1.411 1.00 37.03 129 SER A CA 1
ATOM 1033 C C . SER A 1 129 ? 4.585 25.788 -1.378 1.00 37.03 129 SER A C 1
ATOM 1035 O O . SER A 1 129 ? 5.127 24.825 -1.912 1.00 37.03 129 SER A O 1
ATOM 1037 N N . LEU A 1 130 ? 3.416 25.710 -0.743 1.00 46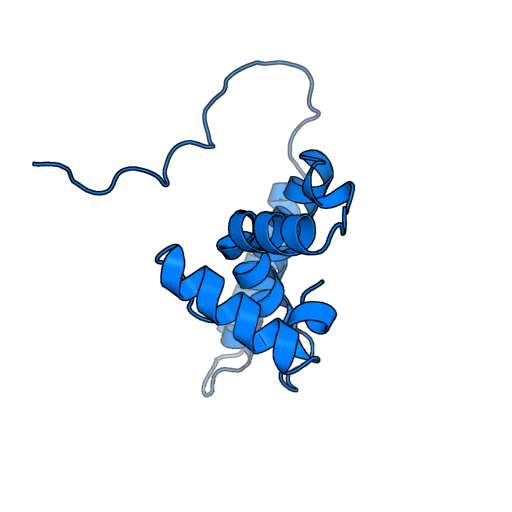.53 130 LEU A N 1
ATOM 1038 C CA . LEU A 1 130 ? 2.373 24.736 -1.044 1.00 46.53 130 LEU A CA 1
ATOM 1039 C C . LEU A 1 130 ? 2.223 24.624 -2.570 1.00 46.53 130 LEU A C 1
ATOM 1041 O O . LEU A 1 130 ? 1.748 25.568 -3.196 1.00 46.53 130 LEU A O 1
ATOM 1045 N N . GLY A 1 131 ? 2.649 23.510 -3.172 1.00 37.75 131 GLY A N 1
ATOM 1046 C CA . GLY A 1 131 ? 2.647 23.417 -4.636 1.00 37.75 131 GLY A CA 1
ATOM 1047 C C . GLY A 1 131 ? 2.549 22.036 -5.277 1.00 37.75 131 GLY A C 1
ATOM 1048 O O . GLY A 1 131 ? 2.273 21.993 -6.468 1.00 37.75 131 GLY A O 1
ATOM 1049 N N . LEU A 1 132 ? 2.732 20.914 -4.567 1.00 41.25 132 LEU A N 1
ATOM 1050 C CA . LEU A 1 132 ? 2.838 19.605 -5.249 1.00 41.25 132 LEU A CA 1
ATOM 1051 C C . LEU A 1 132 ? 1.969 18.464 -4.693 1.00 41.25 132 LEU A C 1
ATOM 1053 O O . LEU A 1 132 ? 2.173 17.315 -5.066 1.00 41.25 132 LEU A O 1
ATOM 1057 N N . LEU A 1 133 ? 0.937 18.755 -3.891 1.00 41.97 133 LEU A N 1
ATOM 1058 C CA . LEU A 1 133 ? -0.004 17.728 -3.398 1.00 41.97 133 LEU A CA 1
ATOM 1059 C C . LEU A 1 133 ? -1.476 17.924 -3.798 1.00 41.97 133 LEU A C 1
ATOM 1061 O O . LEU A 1 133 ? -2.358 17.280 -3.238 1.00 41.97 133 LEU A O 1
ATOM 1065 N N . GLN A 1 134 ? -1.778 18.728 -4.819 1.00 44.59 134 GLN A N 1
ATOM 1066 C CA . GLN A 1 134 ? -3.106 18.706 -5.441 1.00 44.59 134 GLN A CA 1
ATOM 1067 C C . GLN A 1 134 ? -3.011 18.322 -6.908 1.00 44.59 134 GLN A C 1
ATOM 1069 O O . GLN A 1 134 ? -2.843 19.186 -7.754 1.00 44.59 134 GLN A O 1
ATOM 1074 N N . LEU A 1 135 ? -3.157 17.027 -7.202 1.00 42.41 135 LEU A N 1
ATOM 1075 C CA . LEU A 1 135 ? -3.679 16.539 -8.487 1.00 42.41 135 LEU A CA 1
ATOM 1076 C C . LEU A 1 135 ? -4.136 15.072 -8.377 1.00 42.41 135 LEU A C 1
ATOM 1078 O O . LEU A 1 135 ? -3.778 14.218 -9.179 1.00 42.41 135 LEU A O 1
ATOM 1082 N N . ARG A 1 136 ? -4.961 14.765 -7.369 1.00 41.25 136 ARG A N 1
ATOM 1083 C CA . ARG A 1 136 ? -5.837 13.581 -7.375 1.00 41.25 136 ARG A CA 1
ATOM 1084 C C . ARG A 1 136 ? -7.121 13.855 -6.601 1.00 41.25 136 ARG A C 1
ATOM 1086 O O . ARG A 1 136 ? -7.390 13.161 -5.643 1.00 41.25 136 ARG A O 1
ATOM 1093 N N . HIS A 1 137 ? -7.909 14.848 -7.002 1.00 44.69 137 HIS A N 1
ATOM 1094 C CA . HIS A 1 137 ? -9.350 14.904 -6.713 1.00 44.69 137 HIS A CA 1
ATOM 1095 C C . HIS A 1 137 ? -10.001 15.945 -7.629 1.00 44.69 137 HIS A C 1
ATOM 1097 O O . HIS A 1 137 ? -10.064 17.122 -7.303 1.00 44.69 137 HIS A O 1
ATOM 1103 N N . CYS A 1 138 ? -10.436 15.494 -8.805 1.00 37.41 138 CYS A N 1
ATOM 1104 C CA . CYS A 1 138 ? -11.591 16.046 -9.510 1.00 37.41 138 CYS A CA 1
ATOM 1105 C C . CYS A 1 138 ? -11.977 15.062 -10.620 1.00 37.41 138 CYS A C 1
ATOM 1107 O O . CYS A 1 138 ? -11.379 15.048 -11.695 1.00 37.41 138 CYS A O 1
ATOM 1109 N N . GLY A 1 139 ? -12.949 14.196 -10.326 1.00 42.53 139 GLY A N 1
ATOM 1110 C CA . GLY A 1 139 ? -13.801 13.627 -11.369 1.00 42.53 139 GLY A CA 1
ATOM 1111 C C . GLY A 1 139 ? -14.719 14.720 -11.937 1.00 42.53 139 GLY A C 1
ATOM 1112 O O . GLY A 1 139 ? -14.892 15.760 -11.297 1.00 42.53 139 GLY A O 1
ATOM 1113 N N . PRO A 1 140 ? -15.286 14.526 -13.137 1.00 46.97 140 PRO A N 1
ATOM 1114 C CA . PRO A 1 140 ? -16.100 15.543 -13.783 1.00 46.97 140 PRO A CA 1
ATOM 1115 C C . PRO A 1 140 ? -17.460 15.667 -13.086 1.00 46.97 140 PRO A C 1
ATOM 1117 O O . PRO A 1 140 ? -18.132 14.668 -12.831 1.00 46.97 140 PRO A O 1
ATOM 1120 N N . VAL A 1 141 ? -17.878 16.902 -12.817 1.00 43.25 141 VAL A N 1
ATOM 1121 C CA . VAL A 1 141 ? -19.271 17.242 -12.520 1.00 43.25 141 VAL A CA 1
ATOM 1122 C C . VAL A 1 141 ? -19.731 18.221 -13.599 1.00 43.25 141 VAL A C 1
ATOM 1124 O O . VAL A 1 141 ? -19.119 19.278 -13.749 1.00 43.25 141 VAL A O 1
ATOM 1127 N N . ALA A 1 142 ? -20.827 17.835 -14.264 1.00 38.62 142 ALA A N 1
ATOM 1128 C CA . ALA A 1 142 ? -21.559 18.481 -15.364 1.00 38.62 142 ALA A CA 1
ATOM 1129 C C . ALA A 1 142 ? -20.971 18.324 -16.778 1.00 38.62 142 ALA A C 1
ATOM 1131 O O . ALA A 1 142 ? -19.901 18.896 -17.076 1.00 38.62 142 ALA A O 1
#

Organism: NCBI:txid1090488